Protein AF-M0LKF6-F1 (afdb_monomer_lite)

Organism: NCBI:txid1227454

Structure (mmCIF, N/CA/C/O backbone):
data_AF-M0LKF6-F1
#
_entry.id   AF-M0LKF6-F1
#
loop_
_atom_site.group_PDB
_atom_site.id
_atom_site.type_symbol
_atom_site.label_atom_id
_atom_site.label_alt_id
_atom_site.label_comp_id
_atom_site.label_asym_id
_atom_site.label_entity_id
_atom_site.label_seq_id
_atom_site.pdbx_PDB_ins_code
_atom_site.Cartn_x
_atom_site.Cartn_y
_atom_site.Cartn_z
_atom_site.occupancy
_atom_site.B_iso_or_equiv
_atom_site.auth_seq_id
_atom_site.auth_comp_id
_atom_site.auth_asym_id
_atom_site.auth_atom_id
_atom_site.pdbx_PDB_model_num
ATOM 1 N N . MET A 1 1 ? 8.377 -11.659 1.199 1.00 92.06 1 MET A N 1
ATOM 2 C CA . MET A 1 1 ? 7.296 -10.782 0.693 1.00 92.06 1 MET A CA 1
ATOM 3 C C . MET A 1 1 ? 5.903 -11.333 0.986 1.00 92.06 1 MET A C 1
ATOM 5 O O . MET A 1 1 ? 5.149 -10.632 1.639 1.00 92.06 1 MET A O 1
ATOM 9 N N . GLY A 1 2 ? 5.568 -12.579 0.615 1.00 94.62 2 GLY A N 1
ATOM 10 C CA . GLY A 1 2 ? 4.240 -13.157 0.906 1.00 94.62 2 GLY A CA 1
ATOM 11 C C . GLY A 1 2 ? 3.844 -13.140 2.390 1.00 94.62 2 GLY A C 1
ATOM 12 O O . GLY A 1 2 ? 2.812 -12.579 2.737 1.00 94.62 2 GLY A O 1
ATOM 13 N N . GLY A 1 3 ? 4.708 -13.642 3.282 1.00 96.31 3 GLY A N 1
ATOM 14 C CA . GLY A 1 3 ? 4.461 -13.583 4.732 1.00 96.31 3 GLY A CA 1
ATOM 15 C C . GLY A 1 3 ? 4.289 -12.157 5.266 1.00 96.31 3 GLY A C 1
ATOM 16 O O . GLY A 1 3 ? 3.348 -11.897 6.006 1.00 96.31 3 GLY A O 1
ATOM 17 N N . MET A 1 4 ? 5.137 -11.216 4.832 1.00 95.62 4 MET A N 1
ATOM 18 C CA . MET A 1 4 ? 5.019 -9.797 5.203 1.00 95.62 4 MET A CA 1
ATOM 19 C C . MET A 1 4 ? 3.623 -9.256 4.872 1.00 95.62 4 MET A C 1
ATOM 21 O O . MET A 1 4 ? 2.983 -8.674 5.742 1.00 95.62 4 MET A O 1
ATOM 25 N N . MET A 1 5 ? 3.124 -9.499 3.659 1.00 96.94 5 MET A N 1
ATOM 26 C CA . MET A 1 5 ? 1.823 -8.971 3.254 1.00 96.94 5 MET A CA 1
ATOM 27 C C . MET A 1 5 ? 0.655 -9.683 3.939 1.00 96.94 5 MET A C 1
ATOM 29 O O . MET A 1 5 ? -0.285 -9.029 4.389 1.00 96.94 5 MET A O 1
ATOM 33 N N . LEU A 1 6 ? 0.760 -11.005 4.109 1.00 97.62 6 LEU A N 1
ATOM 34 C CA . LEU A 1 6 ? -0.238 -11.799 4.821 1.00 97.62 6 LEU A CA 1
ATOM 35 C C . LEU A 1 6 ? -0.425 -11.296 6.255 1.00 97.62 6 LEU A C 1
ATOM 37 O O . LEU A 1 6 ? -1.545 -10.996 6.661 1.00 97.62 6 LEU A O 1
ATOM 41 N N . PHE A 1 7 ? 0.664 -11.169 7.014 1.00 96.62 7 PHE A N 1
ATOM 42 C CA . PHE A 1 7 ? 0.588 -10.751 8.412 1.00 96.62 7 PHE A CA 1
ATOM 43 C C . PHE A 1 7 ? 0.261 -9.261 8.565 1.00 96.62 7 PHE A C 1
ATOM 45 O O . PHE A 1 7 ? -0.455 -8.900 9.498 1.00 96.62 7 PHE A O 1
ATOM 52 N N . ALA A 1 8 ? 0.680 -8.407 7.623 1.00 95.75 8 ALA A N 1
ATOM 53 C CA . ALA A 1 8 ? 0.265 -7.005 7.595 1.00 95.75 8 ALA A CA 1
ATOM 54 C C . ALA A 1 8 ? -1.248 -6.836 7.375 1.00 95.75 8 ALA A C 1
ATOM 56 O O . ALA A 1 8 ? -1.835 -5.911 7.940 1.00 95.75 8 ALA A O 1
ATOM 57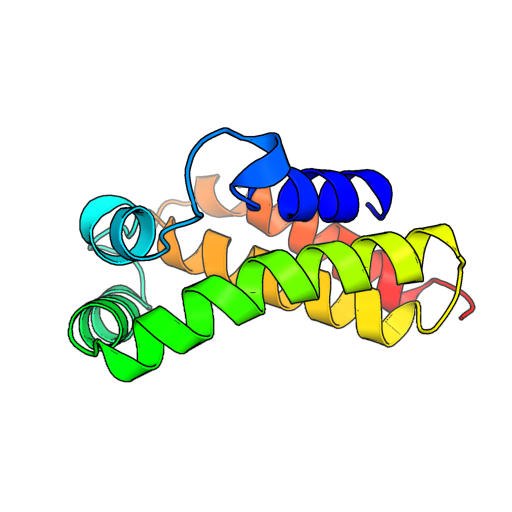 N N . GLY A 1 9 ? -1.867 -7.701 6.564 1.00 96.12 9 GLY A N 1
ATOM 58 C CA . GLY A 1 9 ? -3.313 -7.722 6.338 1.00 96.12 9 GLY A CA 1
ATOM 59 C C . GLY A 1 9 ? -4.084 -8.355 7.494 1.00 96.12 9 GLY A C 1
ATOM 60 O O . GLY A 1 9 ? -5.055 -7.777 7.969 1.00 96.12 9 GLY A O 1
ATOM 61 N N . LEU A 1 10 ? -3.631 -9.507 8.003 1.00 96.69 10 LEU A N 1
ATOM 62 C CA . LEU A 1 10 ? -4.268 -10.179 9.143 1.00 96.69 10 LEU A CA 1
ATOM 63 C C . LEU A 1 10 ? -4.306 -9.284 10.386 1.00 96.69 10 LEU A C 1
ATOM 65 O O . LEU A 1 10 ? -5.345 -9.187 11.030 1.00 96.69 10 LEU A O 1
ATOM 69 N N . GLY A 1 11 ? -3.216 -8.567 10.673 1.00 96.31 11 GLY A N 1
ATOM 70 C CA . GLY A 1 11 ? -3.145 -7.630 11.797 1.00 96.31 11 GLY A CA 1
ATOM 71 C C . GLY A 1 11 ? -4.076 -6.416 11.692 1.00 96.31 11 GLY A C 1
ATOM 72 O O . GLY A 1 11 ? -4.140 -5.635 12.631 1.00 96.31 11 GLY A O 1
ATOM 73 N N . LYS A 1 12 ? -4.784 -6.236 10.570 1.00 95.19 12 LYS A N 1
ATOM 74 C CA . LYS A 1 12 ? -5.771 -5.164 10.371 1.00 95.19 12 LYS A CA 1
ATOM 75 C C . LYS A 1 12 ? -7.214 -5.601 10.636 1.00 95.19 12 LYS A C 1
ATOM 77 O O . LYS A 1 12 ? -8.126 -4.780 10.572 1.00 95.19 12 LYS A O 1
ATOM 82 N N . PHE A 1 13 ? -7.450 -6.878 10.917 1.00 95.12 13 PHE A N 1
ATOM 83 C CA . PHE A 1 13 ? -8.780 -7.342 11.284 1.00 95.12 13 PHE A CA 1
ATOM 84 C C . PHE A 1 13 ? -8.980 -7.281 12.797 1.00 95.12 13 PHE A C 1
ATOM 86 O O . PHE A 1 13 ? -8.161 -7.802 13.550 1.00 95.12 13 PHE A O 1
ATOM 93 N N . ALA A 1 14 ? -10.125 -6.747 13.232 1.00 91.75 14 ALA A N 1
ATOM 94 C CA . ALA A 1 14 ? -10.457 -6.588 14.651 1.00 91.75 14 ALA A CA 1
ATOM 95 C C . ALA A 1 14 ? -10.374 -7.899 15.454 1.00 91.75 14 ALA A C 1
ATOM 97 O O . ALA A 1 14 ? -9.982 -7.890 16.615 1.00 91.75 14 ALA A O 1
ATOM 98 N N . PHE A 1 15 ? -10.677 -9.046 14.836 1.00 92.25 15 PHE A N 1
ATOM 99 C CA . PHE A 1 15 ? -10.558 -10.352 15.495 1.00 92.25 15 PHE A CA 1
ATOM 100 C C . PHE A 1 15 ? -9.103 -10.787 15.767 1.00 92.25 15 PHE A C 1
ATOM 102 O O . PHE A 1 15 ? -8.892 -11.767 16.477 1.00 92.25 15 PHE A O 1
ATOM 109 N N . VAL A 1 16 ? -8.108 -10.090 15.203 1.00 93.06 16 VAL A N 1
ATOM 110 C CA . VAL A 1 16 ? -6.669 -10.322 15.419 1.00 93.06 16 VAL A CA 1
ATOM 111 C C . VAL A 1 16 ? -6.063 -9.237 16.309 1.00 93.06 16 VAL A C 1
ATOM 113 O O . VAL A 1 16 ? -5.339 -9.559 17.247 1.00 93.06 16 VAL A O 1
ATOM 116 N N . SER A 1 17 ? -6.335 -7.962 16.018 1.00 92.06 17 SER A N 1
ATOM 117 C CA . SER A 1 17 ? -5.735 -6.801 16.699 1.00 92.06 17 SER A CA 1
ATOM 118 C C . SER A 1 17 ? -6.537 -6.278 17.892 1.00 92.06 17 SER A C 1
ATOM 120 O O . SER A 1 17 ? -6.019 -5.462 18.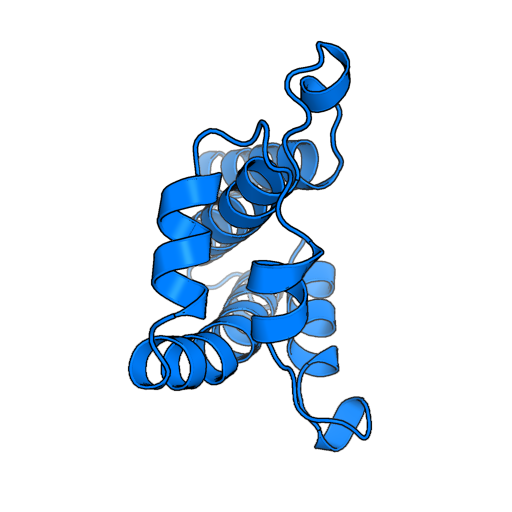648 1.00 92.06 17 SER A O 1
ATOM 122 N N . GLY A 1 18 ? -7.794 -6.697 18.055 1.00 92.00 18 GLY A N 1
ATOM 123 C CA . GLY A 1 18 ? -8.733 -6.148 19.040 1.00 92.00 18 GLY A CA 1
ATOM 124 C C . GLY A 1 18 ? -9.475 -4.893 18.569 1.00 92.00 18 GLY A C 1
ATOM 125 O O . GLY A 1 18 ? -10.563 -4.626 19.064 1.00 92.00 18 GLY A O 1
ATOM 126 N N . GLU A 1 19 ? -8.946 -4.179 17.572 1.00 90.50 19 GLU A N 1
ATOM 127 C CA . GLU A 1 19 ? -9.531 -2.951 17.014 1.00 90.50 19 GLU A CA 1
ATOM 128 C C . GLU A 1 19 ? -9.633 -3.033 15.481 1.00 90.50 19 GLU A C 1
ATOM 130 O O . GLU A 1 19 ? -8.718 -3.569 14.839 1.00 90.50 19 GLU A O 1
ATOM 135 N N . PRO A 1 20 ? -10.718 -2.525 14.865 1.00 90.12 20 PRO A N 1
ATOM 136 C CA . PRO A 1 20 ? -10.853 -2.503 13.415 1.00 90.12 20 PRO A CA 1
ATOM 137 C C . PRO A 1 20 ? -9.823 -1.563 12.783 1.00 90.12 20 PRO A C 1
ATOM 139 O O . PRO A 1 20 ? -9.507 -0.503 13.318 1.00 90.12 20 PRO A O 1
ATOM 142 N N . PHE A 1 21 ? -9.313 -1.944 11.612 1.00 95.50 21 PHE A N 1
ATOM 143 C CA . PHE A 1 21 ? -8.471 -1.053 10.827 1.00 95.50 21 PHE A CA 1
ATOM 144 C C . PHE A 1 21 ? -9.231 0.199 10.403 1.00 95.50 21 PHE A C 1
ATOM 146 O O . PHE A 1 21 ? -10.340 0.122 9.873 1.00 95.50 21 PHE A O 1
ATOM 153 N N . ASP A 1 22 ? -8.569 1.335 10.591 1.00 95.31 22 ASP A N 1
ATOM 154 C CA . ASP A 1 22 ? -9.054 2.632 10.165 1.00 95.31 22 ASP A CA 1
ATOM 155 C C . ASP A 1 22 ? -7.970 3.376 9.376 1.00 95.31 22 ASP A C 1
ATOM 157 O O . ASP A 1 22 ? -6.921 3.765 9.894 1.00 95.31 22 ASP A O 1
ATOM 161 N N . ALA A 1 23 ? -8.236 3.571 8.089 1.00 95.25 23 ALA A N 1
ATOM 162 C CA . ALA A 1 23 ? -7.400 4.313 7.166 1.00 95.25 23 ALA A CA 1
ATOM 163 C C . ALA A 1 23 ? -7.442 5.822 7.426 1.00 95.25 23 ALA A C 1
ATOM 165 O O . ALA A 1 23 ? -6.522 6.521 6.996 1.00 95.25 23 ALA A O 1
ATOM 166 N N . SER A 1 24 ? -8.464 6.330 8.128 1.00 94.44 24 SER A N 1
ATOM 167 C CA . SER A 1 24 ? -8.586 7.759 8.419 1.00 94.44 24 SER A CA 1
ATOM 168 C C . SER A 1 24 ? -7.380 8.269 9.213 1.00 94.44 24 SER A C 1
ATOM 170 O O . SER A 1 24 ? -6.829 9.316 8.879 1.00 94.44 24 SER A O 1
ATOM 172 N N . GLY A 1 25 ? -6.877 7.474 10.166 1.00 92.31 25 GLY A N 1
ATOM 173 C CA . GLY A 1 25 ? -5.695 7.823 10.952 1.00 92.31 25 GLY A CA 1
ATOM 174 C C . GLY A 1 25 ? -4.469 8.097 10.078 1.00 92.31 25 GLY A C 1
ATOM 175 O O . GLY A 1 25 ? -3.779 9.095 10.273 1.00 92.31 25 GLY A O 1
ATOM 176 N N . PHE A 1 26 ? -4.234 7.267 9.058 1.00 93.75 26 PHE A N 1
ATOM 177 C CA . PHE A 1 26 ? -3.152 7.503 8.102 1.00 93.75 26 PHE A CA 1
ATOM 178 C C . PHE A 1 26 ? -3.456 8.678 7.165 1.00 93.75 26 PHE A C 1
ATOM 180 O O . PHE A 1 26 ? -2.602 9.533 6.978 1.00 93.75 26 PHE A O 1
ATOM 187 N N . LEU A 1 27 ? -4.659 8.756 6.594 1.00 94.56 27 LEU A N 1
ATOM 188 C CA . LEU A 1 27 ? -4.990 9.773 5.589 1.00 94.56 27 LEU A CA 1
ATOM 189 C C . LEU A 1 27 ? -5.062 11.198 6.158 1.00 94.56 27 LEU A C 1
ATOM 191 O O . LEU A 1 27 ? -4.795 12.150 5.431 1.00 94.56 27 LEU A O 1
ATOM 195 N N . VAL A 1 28 ? -5.411 11.347 7.439 1.00 93.12 28 VAL A N 1
ATOM 196 C CA . VAL A 1 28 ? -5.515 12.651 8.113 1.00 93.12 28 VAL A CA 1
ATOM 197 C C . VAL A 1 28 ? -4.200 13.050 8.783 1.00 93.12 28 VAL A C 1
ATOM 199 O O . VAL A 1 28 ? -3.851 14.229 8.775 1.00 93.12 28 VAL A O 1
ATOM 202 N N . HIS A 1 29 ? -3.474 12.097 9.375 1.00 91.25 29 HIS A N 1
ATOM 203 C CA . HIS A 1 29 ? -2.320 12.405 10.231 1.00 91.25 29 HIS A CA 1
ATOM 204 C C . HIS A 1 29 ? -0.985 11.853 9.727 1.00 91.25 29 HIS A C 1
ATOM 206 O O . HIS A 1 29 ? 0.060 12.304 10.183 1.00 91.25 29 HIS A O 1
ATOM 212 N N . GLY A 1 30 ? -1.004 10.869 8.830 1.00 88.56 30 GLY A N 1
ATOM 213 C CA . GLY A 1 30 ? 0.190 10.180 8.333 1.00 88.56 30 GLY A CA 1
ATOM 214 C C . GLY A 1 30 ? 0.685 10.659 6.969 1.00 88.56 30 GLY A C 1
ATOM 215 O O . GLY A 1 30 ? 1.718 10.177 6.511 1.00 88.56 30 GLY A O 1
ATOM 216 N N . VAL A 1 31 ? -0.038 11.568 6.310 1.00 94.06 31 VAL A N 1
ATOM 217 C CA . VAL A 1 31 ? 0.353 12.121 5.008 1.00 94.06 31 VAL A CA 1
ATOM 218 C C . VAL A 1 31 ? 1.146 13.400 5.208 1.00 94.06 31 VAL A C 1
ATOM 220 O O . VAL A 1 31 ? 0.654 14.347 5.823 1.00 94.06 31 VAL A O 1
ATOM 223 N N . ASP A 1 32 ? 2.355 13.442 4.656 1.00 92.38 32 ASP A N 1
ATOM 224 C CA . ASP A 1 32 ? 3.187 14.637 4.722 1.00 92.38 32 ASP A CA 1
ATOM 225 C C . ASP A 1 32 ? 2.594 15.754 3.835 1.00 92.38 32 ASP A C 1
ATOM 227 O O . ASP A 1 32 ? 2.230 15.492 2.684 1.00 92.38 32 ASP A O 1
ATOM 231 N N . PRO A 1 33 ? 2.492 17.011 4.304 1.00 91.75 33 PRO A N 1
ATOM 232 C CA . PRO A 1 33 ? 1.999 18.123 3.488 1.00 91.75 33 PRO A CA 1
ATOM 233 C C . PRO A 1 33 ? 2.800 18.371 2.199 1.00 91.75 33 PRO A C 1
ATOM 235 O O . PRO A 1 33 ? 2.241 18.865 1.218 1.00 91.75 33 PRO A O 1
ATOM 238 N N . VAL A 1 34 ? 4.094 18.035 2.191 1.00 93.25 34 VAL A N 1
ATOM 239 C CA . VAL A 1 34 ? 5.001 18.157 1.038 1.00 93.25 34 VAL A CA 1
ATOM 240 C C . VAL A 1 34 ? 4.751 17.053 0.004 1.00 93.25 34 VAL A C 1
ATOM 242 O O . VAL A 1 34 ? 5.115 17.215 -1.163 1.00 93.25 34 VAL A O 1
ATOM 245 N N . SER A 1 35 ? 4.083 15.960 0.391 1.00 93.81 35 SER A N 1
ATOM 246 C CA . SER A 1 35 ? 3.711 14.861 -0.501 1.00 93.81 35 SER A CA 1
ATOM 247 C C . SER A 1 35 ? 3.002 15.355 -1.774 1.00 93.81 35 SER A C 1
ATOM 249 O O . SER A 1 35 ? 2.052 16.137 -1.683 1.00 93.81 35 SER A O 1
ATOM 251 N N . PRO A 1 36 ? 3.347 14.838 -2.975 1.00 93.19 36 PRO A N 1
ATOM 252 C CA . PRO A 1 36 ? 2.644 15.179 -4.211 1.00 93.19 36 PRO A CA 1
ATOM 253 C C . PRO A 1 36 ? 1.203 14.654 -4.224 1.00 93.19 36 PRO A C 1
ATOM 255 O O . PRO A 1 36 ? 0.402 15.083 -5.053 1.00 93.19 36 PRO A O 1
ATOM 258 N N . VAL A 1 37 ? 0.869 13.712 -3.334 1.00 95.50 37 VAL A N 1
ATOM 259 C CA . VAL A 1 37 ? -0.476 13.141 -3.201 1.00 95.50 37 VAL A CA 1
ATOM 260 C C . VAL A 1 37 ? -1.233 13.698 -1.995 1.00 95.50 37 VAL A C 1
ATOM 262 O O . VAL A 1 37 ? -2.352 13.254 -1.746 1.00 95.50 37 VAL A O 1
ATOM 265 N N . SER A 1 38 ? -0.688 14.694 -1.283 1.00 94.88 38 SER A N 1
ATOM 266 C CA . SER A 1 38 ? -1.308 15.277 -0.083 1.00 94.88 38 SER A CA 1
ATOM 267 C C . SER A 1 38 ? -2.740 15.756 -0.335 1.00 94.88 38 SER A C 1
ATOM 269 O O . SER A 1 38 ? -3.661 15.376 0.386 1.00 94.88 38 SER A O 1
ATOM 271 N N . GLY A 1 39 ? -2.966 16.499 -1.422 1.00 94.94 39 GLY A N 1
ATOM 272 C CA . GLY A 1 39 ? -4.302 16.962 -1.812 1.00 94.94 39 GLY A CA 1
ATOM 273 C C . GLY A 1 39 ? -5.263 15.827 -2.186 1.00 94.94 39 GLY A C 1
ATOM 274 O O . GLY A 1 39 ? -6.438 15.868 -1.822 1.00 94.94 39 GLY A O 1
ATOM 275 N N . LEU A 1 40 ? -4.769 14.787 -2.869 1.00 95.00 40 LEU A N 1
ATOM 276 C CA . LEU A 1 40 ? -5.576 13.613 -3.212 1.00 95.00 40 LEU A CA 1
ATOM 277 C C . LEU A 1 40 ? -5.999 12.863 -1.945 1.00 95.00 40 LEU A C 1
ATOM 279 O O . LEU A 1 40 ? -7.167 12.519 -1.797 1.00 95.00 40 LEU A O 1
ATOM 283 N N . TYR A 1 41 ? -5.071 12.639 -1.016 1.00 95.38 41 TYR A N 1
ATOM 284 C CA . TYR A 1 41 ? -5.340 11.861 0.191 1.00 95.38 41 TYR A CA 1
ATOM 285 C C . TYR A 1 41 ? -6.214 12.652 1.170 1.00 95.38 41 TYR A C 1
ATOM 287 O O . TYR A 1 41 ? -7.100 12.067 1.790 1.00 95.38 41 TYR A O 1
ATOM 295 N N . ALA A 1 42 ? -6.076 13.981 1.222 1.00 94.88 42 ALA A N 1
ATOM 296 C CA . ALA A 1 42 ? -7.006 14.852 1.936 1.00 94.88 42 ALA A CA 1
ATOM 297 C C . ALA A 1 42 ? -8.434 14.766 1.362 1.00 94.88 42 ALA A C 1
ATOM 299 O O . ALA A 1 42 ? -9.403 14.679 2.117 1.00 94.88 42 ALA A O 1
ATOM 300 N N . ALA A 1 43 ? -8.584 14.722 0.032 1.00 95.00 43 ALA A N 1
ATOM 301 C CA . ALA A 1 43 ? -9.889 14.518 -0.599 1.00 95.00 43 ALA A CA 1
ATOM 302 C C . ALA A 1 43 ? -10.476 13.129 -0.287 1.00 95.00 43 ALA A C 1
ATOM 304 O O . ALA A 1 43 ? -11.684 13.000 -0.092 1.00 95.00 43 ALA A O 1
ATOM 305 N N . MET A 1 44 ? -9.627 12.099 -0.193 1.00 94.94 44 MET A N 1
ATOM 306 C CA . MET A 1 44 ? -10.040 10.758 0.227 1.00 94.94 44 MET A CA 1
ATOM 307 C C . MET A 1 44 ? -10.493 10.738 1.691 1.00 94.94 44 MET A C 1
ATOM 309 O O . MET A 1 44 ? -11.538 10.166 1.986 1.00 94.94 44 MET A O 1
ATOM 313 N N . ALA A 1 45 ? -9.763 11.410 2.587 1.00 94.00 45 ALA A N 1
ATOM 314 C CA . ALA A 1 45 ? -10.127 11.551 3.997 1.00 94.00 45 ALA A CA 1
ATOM 315 C C . ALA A 1 45 ? -11.464 12.285 4.195 1.00 94.00 45 ALA A C 1
ATOM 317 O O . ALA A 1 45 ? -12.220 11.969 5.109 1.00 94.00 45 ALA A O 1
ATOM 318 N N . GLY A 1 46 ? -11.781 13.244 3.322 1.00 95.12 46 GLY A N 1
ATOM 319 C CA . GLY A 1 46 ? -13.054 13.966 3.340 1.00 95.12 46 GLY A CA 1
ATOM 320 C C . GLY A 1 46 ? -14.258 13.171 2.818 1.00 95.12 46 GLY A C 1
ATOM 321 O O . GLY A 1 46 ? -15.384 13.661 2.907 1.00 95.12 46 GLY A O 1
ATOM 322 N N . ASN A 1 47 ? -14.061 11.969 2.263 1.00 96.56 47 ASN A N 1
ATOM 323 C CA . ASN A 1 47 ? -15.125 11.163 1.665 1.00 96.56 47 ASN A CA 1
ATOM 324 C C . ASN A 1 47 ? -15.393 9.886 2.478 1.00 96.56 47 ASN A C 1
ATOM 326 O O . ASN A 1 47 ? -14.706 8.876 2.324 1.00 96.56 47 ASN A O 1
ATOM 330 N N . ALA A 1 48 ? -16.450 9.913 3.294 1.00 94.44 48 ALA A N 1
ATOM 331 C CA . ALA A 1 48 ? -16.827 8.802 4.171 1.00 94.44 48 ALA A CA 1
ATOM 332 C C . ALA A 1 48 ? -17.087 7.483 3.417 1.00 94.44 48 ALA A C 1
ATOM 334 O O . ALA A 1 48 ? -16.589 6.437 3.824 1.00 94.44 48 ALA A O 1
ATOM 335 N N . ALA A 1 49 ? -17.796 7.530 2.284 1.00 94.88 49 ALA A N 1
ATOM 336 C CA . ALA A 1 49 ? -18.083 6.329 1.496 1.00 94.88 49 ALA A CA 1
ATOM 337 C C . ALA A 1 49 ? -16.798 5.698 0.936 1.00 94.88 49 ALA A C 1
ATOM 339 O O . ALA A 1 49 ? -16.660 4.478 0.887 1.00 94.88 49 ALA A O 1
ATOM 340 N N . LEU A 1 50 ? -15.829 6.527 0.537 1.00 94.94 50 LEU A N 1
ATOM 341 C CA . LEU A 1 50 ? -14.537 6.039 0.069 1.00 94.94 50 LEU A CA 1
ATOM 342 C C . LEU A 1 50 ? -13.697 5.455 1.216 1.00 94.94 50 LEU A C 1
ATOM 344 O O . LEU A 1 50 ? -13.055 4.425 1.022 1.00 94.94 50 LEU A O 1
ATOM 348 N N . LEU A 1 51 ? -13.727 6.064 2.405 1.00 95.62 51 LEU A N 1
ATOM 349 C CA . LEU A 1 51 ? -13.048 5.537 3.594 1.00 95.62 51 LEU A CA 1
ATOM 350 C C . LEU A 1 51 ? -13.557 4.147 3.985 1.00 95.62 51 LEU A C 1
ATOM 352 O O . LEU A 1 51 ? -12.745 3.256 4.230 1.00 95.62 51 LEU A O 1
ATOM 356 N N . GLU A 1 52 ? -14.874 3.929 3.978 1.00 95.25 52 GLU A N 1
ATOM 357 C CA . GLU A 1 52 ? -15.464 2.611 4.250 1.00 95.25 52 GLU A CA 1
ATOM 358 C C . GLU A 1 52 ? -14.947 1.545 3.273 1.00 95.25 52 GLU A C 1
ATOM 360 O O . GLU A 1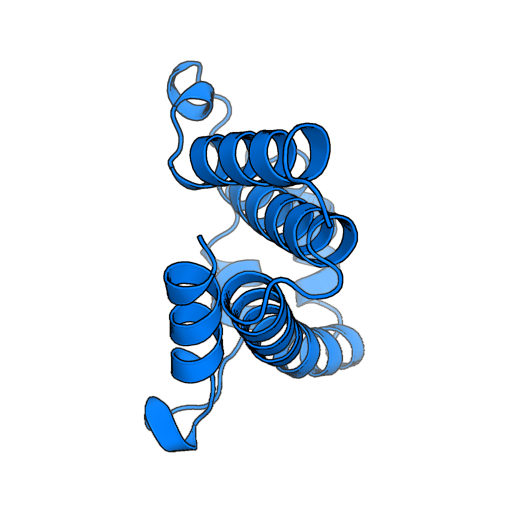 52 ? -14.593 0.436 3.680 1.00 95.25 52 GLU A O 1
ATOM 365 N N . VAL A 1 53 ? -14.819 1.896 1.989 1.00 96.25 53 VAL A N 1
ATOM 366 C CA . VAL A 1 53 ? -14.249 1.003 0.973 1.00 96.25 53 VAL A CA 1
ATOM 367 C C . VAL A 1 53 ? -12.770 0.724 1.249 1.00 96.25 53 VAL A C 1
ATOM 369 O O . VAL A 1 53 ? -12.355 -0.434 1.224 1.00 96.25 53 VAL A O 1
ATOM 372 N N . ILE A 1 54 ? -11.964 1.748 1.540 1.00 95.69 54 ILE A N 1
ATOM 373 C CA . ILE A 1 54 ? -10.524 1.593 1.816 1.00 95.69 54 ILE A CA 1
ATOM 374 C C . ILE A 1 54 ? -10.294 0.706 3.045 1.00 95.69 54 ILE A C 1
ATOM 376 O O . ILE A 1 54 ? -9.424 -0.171 3.006 1.00 95.69 54 ILE A O 1
ATOM 380 N N . ASN A 1 55 ? -11.101 0.883 4.095 1.00 96.25 55 ASN A N 1
ATOM 381 C CA . ASN A 1 55 ? -11.024 0.110 5.336 1.00 96.25 55 ASN A CA 1
ATOM 382 C C . ASN A 1 55 ? -11.232 -1.394 5.120 1.00 96.25 55 ASN A C 1
ATOM 384 O O . ASN A 1 55 ? -10.691 -2.200 5.873 1.00 96.25 55 ASN A O 1
ATOM 388 N N . VAL A 1 56 ? -11.943 -1.792 4.062 1.00 96.19 56 VAL A N 1
ATOM 389 C CA . VAL A 1 56 ? -12.114 -3.202 3.681 1.00 96.19 56 VAL A CA 1
ATOM 390 C C . VAL A 1 56 ? -11.076 -3.637 2.649 1.00 96.19 56 VAL A C 1
ATOM 392 O O . VAL A 1 56 ? -10.461 -4.697 2.781 1.00 96.19 56 VAL A O 1
ATOM 395 N N . VAL A 1 57 ? -10.858 -2.827 1.611 1.00 96.31 57 VAL A N 1
ATOM 396 C CA . VAL A 1 57 ? -9.990 -3.182 0.483 1.00 96.31 57 VAL A CA 1
ATOM 397 C C . VAL A 1 57 ? -8.545 -3.360 0.936 1.00 96.31 57 VAL A C 1
ATOM 399 O O . VAL A 1 57 ? -7.906 -4.328 0.526 1.00 96.31 57 VAL A O 1
ATOM 402 N N . VAL A 1 58 ? -8.014 -2.481 1.791 1.00 96.44 58 VAL A N 1
ATOM 403 C CA . VAL A 1 58 ? -6.603 -2.547 2.203 1.00 96.44 58 VAL A CA 1
ATOM 404 C C . VAL A 1 58 ? -6.288 -3.848 2.957 1.00 96.44 58 VAL A C 1
ATOM 406 O O . VAL A 1 58 ? -5.396 -4.566 2.499 1.00 96.44 58 VAL A O 1
ATOM 409 N N . PRO A 1 59 ? -7.002 -4.228 4.037 1.00 97.00 59 PRO A N 1
ATOM 410 C CA . PRO A 1 59 ? -6.726 -5.482 4.744 1.00 97.00 59 PRO A CA 1
ATOM 411 C C . PRO A 1 59 ? -6.937 -6.722 3.871 1.00 97.00 59 PRO A C 1
ATOM 413 O O . PRO A 1 59 ? -6.092 -7.619 3.846 1.00 97.00 59 PRO A O 1
ATOM 416 N N . VAL A 1 60 ? -8.043 -6.767 3.117 1.00 97.31 60 VAL A N 1
ATOM 417 C CA . VAL A 1 60 ? -8.405 -7.931 2.295 1.00 97.31 60 VAL A CA 1
ATOM 418 C C . VAL A 1 60 ? -7.380 -8.160 1.188 1.00 97.31 60 VAL A C 1
ATOM 420 O O . VAL A 1 60 ? -6.904 -9.281 1.011 1.00 97.31 60 VAL A O 1
ATOM 423 N N . THR A 1 61 ? -6.991 -7.107 0.465 1.00 97.31 61 THR A N 1
ATOM 424 C CA . THR A 1 61 ? -5.993 -7.232 -0.609 1.00 97.31 61 THR A CA 1
ATOM 425 C C . THR A 1 61 ? -4.634 -7.656 -0.065 1.00 97.31 61 THR A C 1
ATOM 427 O O . THR A 1 61 ? -3.989 -8.499 -0.682 1.00 97.31 61 THR A O 1
ATOM 430 N N . GLN A 1 62 ? -4.226 -7.177 1.113 1.00 97.62 62 GLN A N 1
ATOM 431 C CA . GLN A 1 62 ? -2.969 -7.593 1.741 1.00 97.62 62 GLN A CA 1
ATOM 432 C C . GLN A 1 62 ? -2.945 -9.087 2.075 1.00 97.62 62 GLN A C 1
ATOM 434 O O . GLN A 1 62 ? -1.964 -9.771 1.771 1.00 97.62 62 GLN A O 1
ATOM 439 N N . VAL A 1 63 ? -4.045 -9.617 2.620 1.00 98.06 63 VAL A N 1
ATOM 440 C CA . VAL A 1 63 ? -4.190 -11.059 2.862 1.00 98.06 63 VAL A CA 1
ATOM 441 C C . VAL A 1 63 ? -4.155 -11.836 1.548 1.00 98.06 63 VAL A C 1
ATOM 443 O O . VAL A 1 63 ? -3.381 -12.784 1.434 1.00 98.06 63 VAL A O 1
ATOM 446 N N . LEU A 1 64 ? -4.930 -11.426 0.539 1.00 97.94 64 LEU A N 1
ATOM 447 C CA . LEU A 1 64 ? -4.976 -12.109 -0.760 1.00 97.94 64 LEU A CA 1
ATOM 448 C C . LEU A 1 64 ? -3.611 -12.123 -1.457 1.00 97.94 64 LEU A C 1
ATOM 450 O O . LEU A 1 64 ? -3.187 -13.172 -1.936 1.00 97.94 64 LEU A O 1
ATOM 454 N N . ILE A 1 65 ? -2.898 -10.993 -1.467 1.00 98.00 65 ILE A N 1
ATOM 455 C CA . ILE A 1 65 ? -1.534 -10.891 -2.001 1.00 98.00 65 ILE A CA 1
ATOM 456 C C . ILE A 1 65 ? -0.601 -11.826 -1.231 1.00 98.00 65 ILE A C 1
ATOM 458 O O . ILE A 1 65 ? 0.166 -12.575 -1.835 1.00 98.00 65 ILE A O 1
ATOM 462 N N . GLY A 1 66 ? -0.672 -11.812 0.101 1.00 97.62 66 GLY A N 1
ATOM 463 C CA . GLY A 1 66 ? 0.149 -12.666 0.948 1.00 97.62 66 GLY A CA 1
ATOM 464 C C . GLY A 1 66 ? -0.061 -14.155 0.671 1.00 97.62 66 GLY A C 1
ATOM 465 O O . GLY A 1 66 ? 0.910 -14.877 0.442 1.00 97.62 66 GLY A O 1
ATOM 466 N N . VAL A 1 67 ? -1.323 -14.596 0.620 1.00 98.12 67 VAL A N 1
ATOM 467 C CA . VAL A 1 67 ? -1.704 -15.980 0.298 1.00 98.12 67 VAL A CA 1
ATOM 468 C C . VAL A 1 67 ? -1.247 -16.363 -1.107 1.00 98.12 67 VAL A C 1
ATOM 470 O O . VAL A 1 67 ? -0.615 -17.403 -1.268 1.00 98.12 67 VAL A O 1
ATOM 473 N N . ALA A 1 68 ? -1.510 -15.524 -2.110 1.00 96.69 68 ALA A N 1
ATOM 474 C CA . ALA A 1 68 ? -1.135 -15.774 -3.500 1.00 96.69 68 ALA A CA 1
ATOM 475 C C . ALA A 1 68 ? 0.383 -15.980 -3.658 1.00 96.69 68 ALA A C 1
ATOM 477 O O . ALA A 1 68 ? 0.826 -16.954 -4.266 1.00 96.69 68 ALA A O 1
ATOM 478 N N . LEU A 1 69 ? 1.190 -15.119 -3.029 1.00 96.31 69 LEU A N 1
ATOM 479 C CA . LEU A 1 69 ? 2.650 -15.218 -3.070 1.00 96.31 69 LEU A CA 1
ATOM 480 C C . LEU A 1 69 ? 3.199 -16.433 -2.314 1.00 96.31 69 LEU A C 1
ATOM 482 O O . LEU A 1 69 ? 4.216 -16.980 -2.727 1.00 96.31 69 LEU A O 1
ATOM 486 N N . ILE A 1 70 ? 2.560 -16.853 -1.219 1.00 96.25 70 ILE A N 1
ATOM 487 C CA . ILE A 1 70 ? 2.955 -18.065 -0.482 1.00 96.25 70 ILE A CA 1
ATOM 488 C C . ILE A 1 70 ? 2.586 -19.321 -1.275 1.00 96.25 70 ILE A C 1
ATOM 490 O O . ILE A 1 70 ? 3.389 -20.245 -1.370 1.00 96.25 70 ILE A O 1
ATOM 494 N N . ALA A 1 71 ? 1.389 -19.346 -1.857 1.00 95.69 71 ALA A N 1
ATOM 495 C CA . ALA A 1 71 ? 0.901 -20.463 -2.657 1.00 95.69 71 ALA A CA 1
ATOM 496 C C . ALA A 1 71 ? 1.574 -20.562 -4.038 1.00 95.69 71 ALA A C 1
ATOM 498 O O . ALA A 1 71 ? 1.407 -21.569 -4.721 1.00 95.69 71 ALA A O 1
ATOM 499 N N . GLY A 1 72 ? 2.305 -19.528 -4.471 1.00 94.06 72 GLY A N 1
ATOM 500 C CA . GLY A 1 72 ? 2.895 -19.466 -5.809 1.00 94.06 72 GLY A CA 1
ATOM 501 C C . GLY A 1 72 ? 1.860 -19.294 -6.927 1.00 94.06 72 GLY A C 1
ATOM 502 O O . GLY A 1 72 ? 2.141 -19.624 -8.075 1.00 94.06 72 GLY A O 1
ATOM 503 N N . ALA A 1 73 ? 0.665 -18.785 -6.613 1.00 93.81 73 ALA A N 1
ATOM 504 C CA . ALA A 1 73 ? -0.420 -18.570 -7.568 1.00 93.81 73 ALA A CA 1
ATOM 505 C C . ALA A 1 73 ? -0.564 -17.080 -7.893 1.00 93.81 73 ALA A C 1
ATOM 507 O O . ALA A 1 73 ? -0.454 -16.241 -7.003 1.00 93.81 73 ALA A O 1
ATOM 508 N N . PHE A 1 74 ? -0.833 -16.740 -9.159 1.00 93.62 74 PHE A N 1
ATOM 509 C CA . PHE A 1 74 ? -1.009 -15.349 -9.607 1.00 93.62 74 PHE A CA 1
ATOM 510 C C . PHE A 1 74 ? 0.133 -14.415 -9.166 1.00 93.62 74 PHE A C 1
ATOM 512 O O . PHE A 1 74 ? -0.099 -13.244 -8.861 1.00 93.62 74 PHE A O 1
ATOM 519 N N . VAL A 1 75 ? 1.372 -14.924 -9.119 1.00 94.38 75 VAL A N 1
ATOM 520 C CA . VAL A 1 75 ? 2.514 -14.243 -8.483 1.00 94.38 75 VAL A CA 1
ATOM 521 C C . VAL A 1 75 ? 2.737 -12.852 -9.068 1.00 94.38 75 VAL A C 1
ATOM 523 O O . VAL A 1 75 ? 2.933 -11.907 -8.313 1.00 94.38 75 VAL A O 1
ATOM 526 N N . ARG A 1 76 ? 2.626 -12.690 -10.392 1.00 95.06 76 ARG A N 1
ATOM 527 C CA . ARG A 1 76 ? 2.776 -11.384 -11.057 1.00 95.06 76 ARG A CA 1
ATOM 528 C C . ARG A 1 76 ? 1.719 -10.376 -10.634 1.00 95.06 76 ARG A C 1
ATOM 530 O O . ARG A 1 76 ? 2.050 -9.235 -10.328 1.00 95.06 76 ARG A O 1
ATOM 537 N N . LEU A 1 77 ? 0.458 -10.803 -10.589 1.00 95.00 77 LEU A N 1
ATOM 538 C CA . LEU A 1 77 ? -0.650 -9.946 -10.177 1.00 95.00 77 LEU A CA 1
ATOM 539 C C . LEU A 1 77 ? -0.536 -9.582 -8.693 1.00 95.00 77 LEU A C 1
ATOM 541 O O . LEU A 1 77 ? -0.682 -8.418 -8.332 1.00 95.00 77 LEU A O 1
ATOM 545 N N . ALA A 1 78 ? -0.227 -10.560 -7.841 1.00 96.81 78 ALA A N 1
ATOM 546 C CA . ALA A 1 78 ? -0.045 -10.347 -6.412 1.00 96.81 78 ALA A CA 1
ATOM 547 C C . ALA A 1 78 ? 1.145 -9.417 -6.127 1.00 96.81 78 ALA A C 1
ATOM 549 O O . ALA A 1 78 ? 1.039 -8.496 -5.321 1.00 96.81 78 ALA A O 1
ATOM 550 N N . ALA A 1 79 ? 2.262 -9.611 -6.829 1.00 97.06 79 ALA A N 1
ATOM 551 C CA . ALA A 1 79 ? 3.438 -8.762 -6.720 1.00 97.06 79 ALA A CA 1
ATOM 552 C C . ALA A 1 79 ? 3.163 -7.335 -7.217 1.00 97.06 79 ALA A C 1
ATOM 554 O O . ALA A 1 79 ? 3.538 -6.381 -6.541 1.00 97.06 79 ALA A O 1
ATOM 555 N N . LEU A 1 80 ? 2.440 -7.171 -8.331 1.00 96.81 80 LEU A N 1
ATOM 556 C CA . LEU A 1 80 ? 1.997 -5.859 -8.808 1.00 96.81 80 LEU A CA 1
ATOM 557 C C . LEU A 1 80 ? 1.100 -5.160 -7.777 1.00 96.81 80 LEU A C 1
ATOM 559 O O . LEU A 1 80 ? 1.325 -3.994 -7.464 1.00 96.81 80 LEU A O 1
ATOM 563 N N . GLY A 1 81 ? 0.121 -5.870 -7.211 1.00 96.75 81 GLY A N 1
ATOM 564 C CA . GLY A 1 81 ? -0.745 -5.334 -6.159 1.00 96.75 81 GLY A CA 1
ATOM 565 C C . GLY A 1 81 ? 0.042 -4.906 -4.918 1.00 96.75 81 GLY A C 1
ATOM 566 O O . GLY A 1 81 ? -0.165 -3.809 -4.401 1.00 96.75 81 GLY A O 1
ATOM 567 N N . GLY A 1 82 ? 1.003 -5.729 -4.487 1.00 97.38 82 GLY A N 1
ATOM 568 C CA . GLY A 1 82 ? 1.902 -5.404 -3.380 1.00 97.38 82 GLY A CA 1
ATOM 569 C C . GLY A 1 82 ? 2.740 -4.157 -3.662 1.00 97.38 82 GLY A C 1
ATOM 570 O O . GLY A 1 82 ? 2.819 -3.270 -2.814 1.00 97.38 82 GLY A O 1
ATOM 571 N N . ALA A 1 83 ? 3.293 -4.041 -4.873 1.00 97.81 83 ALA A N 1
ATOM 572 C CA . ALA A 1 83 ? 4.036 -2.860 -5.301 1.00 97.81 83 ALA A CA 1
ATOM 573 C C . ALA A 1 83 ? 3.166 -1.596 -5.289 1.00 97.81 83 ALA A C 1
ATOM 575 O O . ALA A 1 83 ? 3.592 -0.582 -4.747 1.00 97.81 83 ALA A O 1
ATOM 576 N N . ILE A 1 84 ? 1.940 -1.660 -5.819 1.00 97.50 84 ILE A N 1
ATOM 577 C CA . ILE A 1 84 ? 1.007 -0.522 -5.827 1.00 97.50 84 ILE A CA 1
ATOM 578 C C . ILE A 1 84 ? 0.707 -0.055 -4.399 1.00 97.50 84 ILE A C 1
ATOM 580 O O . ILE A 1 84 ? 0.767 1.142 -4.130 1.00 97.50 84 ILE A O 1
ATOM 584 N N . GLN A 1 85 ? 0.431 -0.977 -3.468 1.00 96.81 85 GLN A N 1
ATOM 585 C CA . GLN A 1 85 ? 0.173 -0.607 -2.072 1.00 96.81 85 GLN A CA 1
ATOM 586 C C . GLN A 1 85 ? 1.395 0.038 -1.414 1.00 96.81 85 GLN A C 1
ATOM 588 O O . GLN A 1 85 ? 1.255 1.043 -0.725 1.00 96.81 85 GLN A O 1
ATOM 593 N N . MET A 1 86 ? 2.592 -0.501 -1.647 1.00 97.50 86 MET A N 1
ATOM 594 C CA . MET A 1 86 ? 3.821 0.081 -1.106 1.00 97.50 86 MET A CA 1
ATOM 595 C C . MET A 1 86 ? 4.110 1.470 -1.691 1.00 97.50 86 MET A C 1
ATOM 597 O O . MET A 1 86 ? 4.459 2.376 -0.943 1.00 97.50 86 MET A O 1
ATOM 601 N N . ILE A 1 87 ? 3.886 1.674 -2.994 1.00 96.88 87 ILE A N 1
ATOM 602 C CA . ILE A 1 87 ? 4.010 2.990 -3.640 1.00 96.88 87 ILE A CA 1
ATOM 603 C C . ILE A 1 87 ? 2.996 3.979 -3.057 1.00 96.88 87 ILE A C 1
ATOM 605 O O . ILE A 1 87 ? 3.344 5.129 -2.809 1.00 96.88 87 ILE A O 1
ATOM 609 N N . ALA A 1 88 ? 1.758 3.551 -2.804 1.00 95.38 88 ALA A N 1
ATOM 610 C CA . ALA A 1 88 ? 0.742 4.411 -2.204 1.00 95.38 88 ALA A CA 1
ATOM 611 C C . ALA A 1 88 ? 1.153 4.905 -0.803 1.00 95.38 88 ALA A C 1
ATOM 613 O O . ALA A 1 88 ? 0.946 6.077 -0.485 1.00 95.38 88 ALA A O 1
ATOM 614 N N . PHE A 1 89 ? 1.764 4.048 0.022 1.00 93.81 89 PHE A N 1
ATOM 615 C CA . PHE A 1 89 ? 2.289 4.460 1.329 1.00 93.81 89 PHE A CA 1
ATOM 616 C C . PHE A 1 89 ? 3.542 5.331 1.207 1.00 93.81 89 PHE A C 1
ATOM 618 O O . PHE A 1 89 ? 3.613 6.359 1.876 1.00 93.81 89 PHE A O 1
ATOM 625 N N . TYR A 1 90 ? 4.467 4.981 0.305 1.00 95.56 90 TYR A N 1
ATOM 626 C CA . TYR A 1 90 ? 5.660 5.779 0.015 1.00 95.56 90 TYR A CA 1
ATOM 627 C C . TYR A 1 90 ? 5.301 7.214 -0.368 1.00 95.56 90 TYR A C 1
ATOM 629 O O . TYR A 1 90 ? 5.841 8.166 0.186 1.00 95.56 90 TYR A O 1
ATOM 637 N N . LEU A 1 91 ? 4.361 7.371 -1.303 1.00 95.44 91 LEU A N 1
ATOM 638 C CA . LEU A 1 91 ? 3.925 8.687 -1.749 1.00 95.44 91 LEU A CA 1
ATOM 639 C C . LEU A 1 91 ? 3.266 9.461 -0.608 1.00 95.44 91 LEU A C 1
ATOM 641 O O . LEU A 1 91 ? 3.525 10.652 -0.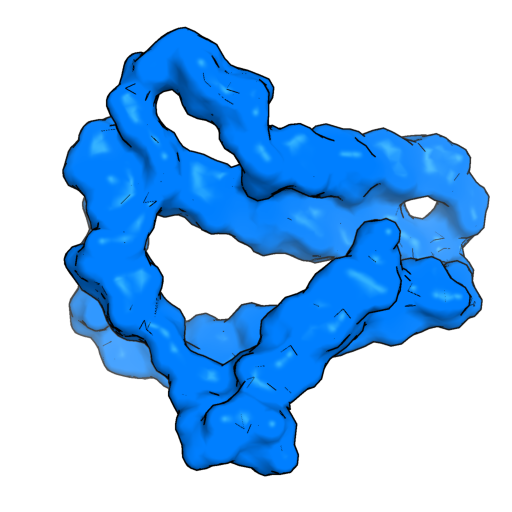485 1.00 95.44 91 LEU A O 1
ATOM 645 N N . GLY A 1 92 ? 2.467 8.810 0.242 1.00 93.12 92 GLY A N 1
ATOM 646 C CA . GLY A 1 9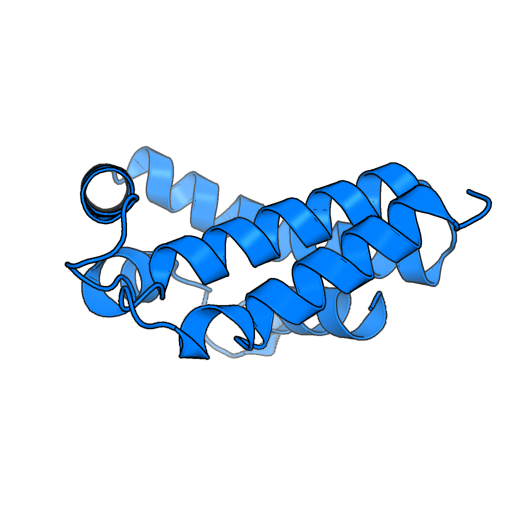2 ? 1.865 9.459 1.410 1.00 93.12 92 GLY A CA 1
ATOM 647 C C . GLY A 1 92 ? 2.903 10.005 2.399 1.00 93.12 92 GLY A C 1
ATOM 648 O O . GLY A 1 92 ? 2.767 11.137 2.848 1.00 93.12 92 GLY A O 1
ATOM 649 N N . GLY A 1 93 ? 3.960 9.240 2.681 1.00 90.19 93 GLY A N 1
ATOM 650 C CA . GLY A 1 93 ? 5.044 9.628 3.594 1.00 90.19 93 GLY A CA 1
ATOM 651 C C . GLY A 1 93 ? 6.212 10.378 2.941 1.00 90.19 93 GLY A C 1
ATOM 652 O O . GLY A 1 93 ? 7.285 10.455 3.529 1.00 90.19 93 GLY A O 1
ATOM 653 N N . TRP A 1 94 ? 6.068 10.872 1.708 1.00 92.19 94 TRP A N 1
ATOM 654 C CA . TRP A 1 94 ? 7.177 11.511 1.000 1.00 92.19 94 TRP A CA 1
ATOM 655 C C . TRP A 1 94 ? 7.474 12.914 1.538 1.00 92.19 94 TRP A C 1
ATOM 657 O O . TRP A 1 94 ? 6.723 13.853 1.294 1.00 92.19 94 TRP A O 1
ATOM 667 N N . GLU A 1 95 ? 8.635 13.065 2.173 1.00 87.31 95 GLU A N 1
ATOM 668 C CA . GLU A 1 95 ? 9.090 14.328 2.776 1.00 87.31 95 GLU A CA 1
ATOM 669 C C . GLU A 1 95 ? 9.861 15.248 1.799 1.00 87.31 95 GLU A C 1
ATOM 671 O O . GLU A 1 95 ? 10.479 16.231 2.205 1.00 87.31 95 GLU A O 1
ATOM 676 N N . GLY A 1 96 ? 9.917 14.924 0.501 1.00 84.00 96 GLY A N 1
ATOM 677 C CA . GLY A 1 96 ? 10.626 15.747 -0.496 1.00 84.00 96 GLY A CA 1
ATOM 678 C C . GLY A 1 96 ? 12.159 15.710 -0.414 1.00 84.00 96 GLY A C 1
ATOM 679 O O . GLY A 1 96 ? 12.838 16.456 -1.121 1.00 84.00 96 GLY A O 1
ATOM 680 N N . GLN A 1 97 ? 12.726 14.849 0.432 1.00 88.81 97 GLN A N 1
ATOM 681 C CA . GLN A 1 97 ? 14.166 14.759 0.670 1.00 88.81 97 GLN A CA 1
ATOM 682 C C . GLN A 1 97 ? 14.842 13.706 -0.213 1.00 88.81 97 GLN A C 1
ATOM 684 O O . GLN A 1 97 ? 14.246 12.696 -0.579 1.00 88.81 97 GLN A O 1
ATOM 689 N N . TRP A 1 98 ? 16.141 13.887 -0.477 1.00 85.94 98 TRP A N 1
ATOM 690 C CA . TRP A 1 98 ? 16.972 12.902 -1.189 1.00 85.94 98 TRP A CA 1
ATOM 691 C C . TRP A 1 98 ? 16.905 11.505 -0.546 1.00 85.94 98 TRP A C 1
ATOM 693 O O . TRP A 1 98 ? 16.808 10.500 -1.250 1.00 85.94 98 TRP A O 1
ATOM 703 N N . LEU A 1 99 ? 16.916 11.444 0.790 1.00 89.00 99 LEU A N 1
ATOM 704 C CA . LEU A 1 99 ? 16.897 10.184 1.535 1.00 89.00 99 LEU A CA 1
ATOM 705 C C . LEU A 1 99 ? 15.574 9.421 1.402 1.00 89.00 99 LEU A C 1
ATOM 707 O O . LEU A 1 99 ? 15.563 8.221 1.660 1.00 89.00 99 LEU A O 1
ATOM 711 N N . ALA A 1 100 ? 14.498 10.057 0.921 1.00 87.56 100 ALA A N 1
ATOM 712 C CA . ALA A 1 100 ? 13.234 9.374 0.651 1.00 87.56 100 ALA A CA 1
ATOM 713 C C . ALA A 1 100 ? 13.396 8.243 -0.385 1.00 87.56 100 ALA A C 1
ATOM 715 O O . ALA A 1 100 ? 12.652 7.268 -0.359 1.00 87.56 100 ALA A O 1
ATOM 716 N N . LEU A 1 101 ? 14.425 8.294 -1.243 1.00 88.50 101 LEU A N 1
ATOM 717 C CA . LEU A 1 101 ? 14.747 7.202 -2.171 1.00 88.50 101 LEU A CA 1
ATOM 718 C C . LEU A 1 101 ? 15.177 5.894 -1.478 1.00 88.50 101 LEU A C 1
ATOM 720 O O . LEU A 1 101 ? 15.210 4.847 -2.124 1.00 88.50 101 LEU A O 1
ATOM 724 N N . PHE A 1 102 ? 15.494 5.938 -0.182 1.00 92.88 102 PHE A N 1
ATOM 725 C CA . PHE A 1 102 ? 15.848 4.775 0.637 1.00 92.88 102 PHE A CA 1
ATOM 726 C C . PHE A 1 102 ? 14.764 4.426 1.657 1.00 92.88 102 PHE A C 1
ATOM 728 O O . PHE A 1 102 ? 15.017 3.655 2.585 1.00 92.88 102 PHE A O 1
ATOM 735 N N . ASP A 1 103 ? 13.560 4.975 1.493 1.00 94.25 103 ASP A N 1
ATOM 736 C CA . ASP A 1 103 ? 12.437 4.607 2.335 1.00 94.25 103 ASP A CA 1
ATOM 737 C C . ASP A 1 103 ? 12.097 3.115 2.188 1.00 94.25 103 ASP A C 1
ATOM 739 O O . ASP A 1 103 ? 12.126 2.531 1.098 1.00 94.25 103 ASP A O 1
ATOM 743 N N . SER A 1 104 ? 11.753 2.489 3.311 1.00 94.25 104 SER A N 1
ATOM 744 C CA . SER A 1 104 ? 11.462 1.057 3.365 1.00 94.25 104 SER A CA 1
ATOM 745 C C . SER A 1 104 ? 10.301 0.653 2.454 1.00 94.25 104 SER A C 1
ATOM 747 O O . SER A 1 104 ? 10.366 -0.402 1.820 1.00 94.25 104 SER A O 1
ATOM 749 N N . THR A 1 105 ? 9.269 1.491 2.326 1.00 94.94 105 THR A N 1
ATOM 750 C CA . THR A 1 105 ? 8.111 1.199 1.477 1.00 94.94 105 THR A CA 1
ATOM 751 C C . THR A 1 105 ? 8.482 1.293 0.001 1.00 94.94 105 THR A C 1
ATOM 753 O O . THR A 1 105 ? 8.109 0.410 -0.771 1.00 94.94 105 THR A O 1
ATOM 756 N N . LEU A 1 106 ? 9.324 2.253 -0.395 1.00 96.06 106 LEU A N 1
ATOM 757 C CA . LEU A 1 106 ? 9.862 2.300 -1.755 1.00 96.06 106 LEU A CA 1
ATOM 758 C C . LEU A 1 106 ? 10.732 1.074 -2.058 1.00 96.06 106 LEU A C 1
ATOM 760 O O . LEU A 1 106 ? 10.572 0.445 -3.106 1.00 96.06 106 LEU A O 1
ATOM 764 N N . ILE A 1 107 ? 11.607 0.681 -1.129 1.00 96.50 107 ILE A N 1
ATOM 765 C CA . ILE A 1 107 ? 12.434 -0.523 -1.279 1.00 96.50 107 ILE A CA 1
ATOM 766 C C . ILE A 1 107 ? 11.538 -1.757 -1.445 1.00 96.50 107 ILE A C 1
ATOM 768 O O . ILE A 1 107 ? 11.745 -2.552 -2.362 1.00 96.50 107 ILE A O 1
ATOM 772 N N . TYR A 1 108 ? 10.501 -1.911 -0.620 1.00 96.88 108 TYR A N 1
ATOM 773 C CA . TYR A 1 108 ? 9.556 -3.019 -0.749 1.00 96.88 108 TYR A CA 1
ATOM 774 C C . TYR A 1 108 ? 8.798 -2.993 -2.073 1.00 96.88 108 TYR A C 1
ATOM 776 O O . TYR A 1 108 ? 8.621 -4.056 -2.668 1.00 96.88 108 TYR A O 1
ATOM 784 N N . ALA A 1 109 ? 8.407 -1.818 -2.573 1.00 97.31 109 ALA A N 1
ATOM 785 C CA . ALA A 1 109 ? 7.802 -1.690 -3.894 1.00 97.31 109 ALA A CA 1
ATOM 786 C C . ALA A 1 109 ? 8.738 -2.201 -4.996 1.00 97.31 109 ALA A C 1
ATOM 788 O O . ALA A 1 109 ? 8.317 -2.997 -5.833 1.00 97.31 109 ALA A O 1
ATOM 789 N N . VAL A 1 110 ? 10.017 -1.815 -4.965 1.00 97.31 110 VAL A N 1
ATOM 790 C CA . VAL A 1 110 ? 11.020 -2.276 -5.938 1.00 97.31 110 VAL A CA 1
ATOM 791 C C . VAL A 1 110 ? 11.215 -3.790 -5.853 1.00 97.31 110 VAL A C 1
ATOM 793 O O . VAL A 1 110 ? 11.243 -4.462 -6.883 1.00 97.31 110 VAL A O 1
ATOM 796 N N . VAL A 1 111 ? 11.281 -4.358 -4.645 1.00 96.75 111 VAL A N 1
ATOM 797 C CA . VAL A 1 111 ? 11.392 -5.815 -4.450 1.00 96.75 111 VAL A CA 1
ATOM 798 C C . VAL A 1 111 ? 10.145 -6.542 -4.963 1.00 96.75 111 VAL A C 1
ATOM 800 O O . VAL A 1 111 ? 10.269 -7.589 -5.596 1.00 96.75 111 VAL A O 1
ATOM 803 N N . PHE A 1 112 ? 8.944 -6.000 -4.740 1.00 97.25 112 PHE A N 1
ATOM 804 C CA . PHE A 1 112 ? 7.712 -6.542 -5.316 1.00 97.25 112 PHE A CA 1
ATOM 805 C C . PHE A 1 112 ? 7.725 -6.476 -6.847 1.00 97.25 112 PHE A C 1
ATOM 807 O O . PHE A 1 112 ? 7.411 -7.472 -7.492 1.00 97.25 112 PHE A O 1
ATOM 814 N N . LEU A 1 113 ? 8.144 -5.361 -7.449 1.00 96.81 113 LEU A N 1
ATOM 815 C CA . LEU A 1 113 ? 8.267 -5.252 -8.906 1.00 96.81 113 LEU A CA 1
ATOM 816 C C . LEU A 1 113 ? 9.296 -6.239 -9.466 1.00 96.81 113 LEU A C 1
ATOM 818 O O . LEU A 1 113 ? 9.022 -6.893 -10.469 1.00 96.81 113 LEU A O 1
ATOM 822 N N . ALA A 1 114 ? 10.439 -6.410 -8.799 1.00 96.12 114 ALA A N 1
ATOM 823 C CA . ALA A 1 114 ? 11.439 -7.404 -9.175 1.00 96.12 114 ALA A CA 1
ATOM 824 C C . ALA A 1 114 ? 10.874 -8.832 -9.085 1.00 96.12 114 ALA A C 1
ATOM 826 O O . ALA A 1 114 ? 1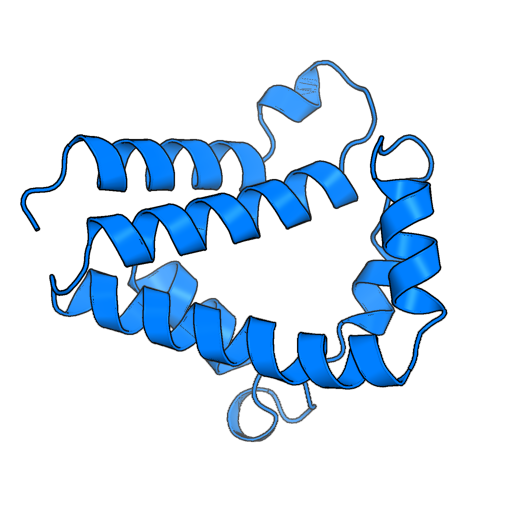1.054 -9.622 -10.010 1.00 96.12 114 ALA A O 1
ATOM 827 N N . LEU A 1 115 ? 10.127 -9.158 -8.024 1.00 94.19 115 LEU A N 1
ATOM 828 C CA . LEU A 1 115 ? 9.418 -10.436 -7.926 1.00 94.19 115 LEU A CA 1
ATOM 829 C C . LEU A 1 115 ? 8.417 -10.615 -9.068 1.00 94.19 115 LEU A C 1
ATOM 831 O O . LEU A 1 115 ? 8.405 -11.668 -9.691 1.00 94.19 115 LEU A O 1
ATOM 835 N N . GLY A 1 116 ? 7.614 -9.601 -9.384 1.00 93.44 116 GLY A N 1
ATOM 836 C CA . GLY A 1 116 ? 6.673 -9.663 -10.502 1.00 93.44 116 GLY A CA 1
ATOM 837 C C . GLY A 1 116 ? 7.363 -9.822 -11.863 1.00 93.44 116 GLY A C 1
ATOM 838 O O . GLY A 1 116 ? 6.859 -10.535 -12.726 1.00 93.44 116 GLY A O 1
ATOM 839 N N . ALA A 1 117 ? 8.525 -9.198 -12.058 1.00 93.88 117 ALA A N 1
ATOM 840 C CA . ALA A 1 117 ? 9.273 -9.265 -13.311 1.00 93.88 117 ALA A CA 1
ATOM 841 C C . ALA A 1 117 ? 9.991 -10.610 -13.505 1.00 93.88 117 ALA A C 1
ATOM 843 O O . ALA A 1 117 ? 9.991 -11.151 -14.610 1.00 93.88 117 ALA A O 1
ATOM 844 N N . PHE A 1 118 ? 10.597 -11.149 -12.442 1.00 91.88 118 PHE A N 1
ATOM 845 C CA . PHE A 1 118 ? 11.498 -12.301 -12.533 1.00 91.88 118 PHE A CA 1
ATOM 846 C C . PHE A 1 118 ? 10.900 -13.624 -12.046 1.00 91.88 118 PHE A C 1
ATOM 848 O O . PHE A 1 118 ? 11.455 -14.678 -12.355 1.00 91.88 118 PHE A O 1
ATOM 855 N N . ALA A 1 119 ? 9.795 -13.619 -11.298 1.00 84.12 119 ALA A N 1
ATOM 856 C CA . ALA A 1 119 ? 9.184 -14.867 -10.858 1.00 84.12 119 ALA A CA 1
ATOM 857 C C . ALA A 1 119 ? 8.522 -15.612 -12.028 1.00 84.12 119 ALA A C 1
ATOM 859 O O . ALA A 1 119 ? 7.817 -15.033 -12.863 1.00 84.12 119 ALA A O 1
ATOM 860 N N . ALA A 1 120 ? 8.719 -16.930 -12.052 1.00 68.50 120 ALA A N 1
ATOM 861 C CA . ALA A 1 120 ? 7.886 -17.831 -12.831 1.00 68.50 120 ALA A CA 1
ATOM 862 C C . ALA A 1 120 ? 6.558 -18.024 -12.079 1.00 68.50 120 ALA A C 1
ATOM 864 O O . ALA A 1 120 ? 6.560 -18.504 -10.947 1.00 68.50 120 ALA A O 1
ATOM 865 N N . GLY A 1 121 ? 5.447 -17.600 -12.686 1.00 59.50 121 GLY A N 1
ATOM 866 C CA . GLY A 1 121 ? 4.109 -17.644 -12.083 1.00 59.50 121 GLY A CA 1
ATOM 867 C C . GLY A 1 121 ? 3.092 -16.808 -12.836 1.00 59.50 121 GLY A C 1
ATOM 868 O O . GLY A 1 121 ? 3.394 -15.633 -13.139 1.00 59.50 121 GLY A O 1
#

Sequence (121 aa):
MGGMMLFAGLGKFAFVSGEPFDASGFLVHGVDPVSPVSGLYAAMAGNAALLEVINVVVPVTQVLIGVALIAGAFVRLAALGGAIQMIAFYLGGWEGQWLALFDSTLIYAVVFLALGAFAAG

Radius of gyration: 14.78 Å; chains: 1; bounding box: 35×39×32 Å

Secondary structure (DSSP, 8-state):
-HHHHHHHHHTTSHHHHSS---SHHHHHHSS-TTSTTHHHHHHHHT-HHHHHHHHHHHHHHHHHHHHHHHHTSSHHHHHHHHHHHHHHHHHHT--SSGGGGG-HHHHHHHHHHHHHHH---

Foldseek 3Di:
DLVVLQVVLQCQPCVNVVDHHFCLCCLVPVADPVQPCNVVSVVCNVDPVSRVVCSPCRSVLSNVLSVCCVVVHPLLVSLQSLLVVLVVSLSRNPPVDPCSCVDPSNVSSVVSNVSNVPPDD

pLDDT: mean 94.04, std 4.84, range [59.5, 98.12]